Protein AF-A0A165WH04-F1 (afdb_monomer_lite)

Foldseek 3Di:
DCPDDDDDDDPVPDDDDDDDDCPADDCVDDDNVSNLLVCLVRPPDDPDSCVSDPPPDDPPD

Sequence (61 aa):
YKTHRIRLLSEDKEKIPNFVGGILPRRDKGDHEEYCRTMLTLFKPWTNPMSLKLPAQSWED

pLDDT: mean 82.28, std 7.39, range [54.91, 91.88]

Secondary structure (DSSP, 8-state):
-------PPPGGG-------SS-SPBTTBS-HHHHHHHHHHHHS--SSGGGTS-TT--S--

Radius of gyration: 15.93 Å; chains: 1; bounding box: 44×29×35 Å

Structure (mmCIF, N/CA/C/O backbone):
data_AF-A0A165WH04-F1
#
_entry.id   AF-A0A165WH04-F1
#
loop_
_atom_site.group_PDB
_atom_site.id
_atom_site.type_symbol
_atom_site.label_atom_id
_atom_site.label_alt_id
_atom_site.label_comp_id
_atom_site.label_asym_id
_atom_site.label_entity_id
_atom_site.label_seq_id
_atom_site.pdbx_PDB_ins_code
_atom_site.Cartn_x
_atom_site.Cartn_y
_atom_site.Cartn_z
_atom_site.occupancy
_atom_site.B_iso_or_equiv
_atom_site.auth_seq_id
_atom_site.auth_comp_id
_atom_site.auth_asym_id
_atom_site.auth_atom_id
_atom_site.pdbx_PDB_model_num
ATOM 1 N N . TYR A 1 1 ? -26.186 15.169 11.882 1.00 54.91 1 TYR A N 1
ATOM 2 C CA . TYR A 1 1 ? -26.016 13.723 12.139 1.00 54.91 1 TYR A CA 1
ATOM 3 C C . TYR A 1 1 ? -24.540 13.350 12.029 1.00 54.91 1 TYR A C 1
ATOM 5 O O . TYR A 1 1 ? -23.932 13.680 11.022 1.00 54.91 1 TYR A O 1
ATOM 13 N N . LYS A 1 2 ? -23.949 12.709 13.051 1.00 63.62 2 LYS A N 1
ATOM 14 C CA . LYS A 1 2 ? -22.573 12.164 13.021 1.00 63.62 2 LYS A CA 1
ATOM 15 C C . LYS A 1 2 ? -22.648 10.636 12.926 1.00 63.62 2 LYS A C 1
ATOM 17 O O . LYS A 1 2 ? -22.707 9.960 13.945 1.00 63.62 2 LYS A O 1
ATOM 22 N N . THR A 1 3 ? -22.717 10.104 11.708 1.00 84.50 3 THR A N 1
ATOM 23 C CA . THR A 1 3 ? -22.868 8.656 11.449 1.00 84.50 3 THR A CA 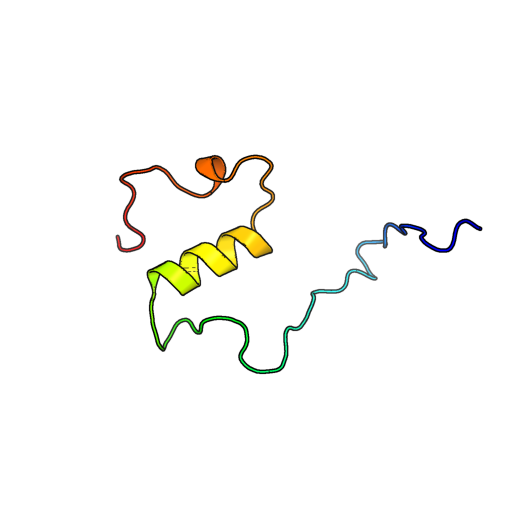1
ATOM 24 C C . THR A 1 3 ? -21.540 7.898 11.390 1.00 84.50 3 THR A C 1
ATOM 26 O O . THR A 1 3 ? -21.532 6.674 11.475 1.00 84.50 3 THR A O 1
ATOM 29 N N . HIS A 1 4 ? -20.412 8.603 11.303 1.00 82.25 4 HIS A N 1
ATOM 30 C CA . HIS A 1 4 ? -19.085 8.001 11.213 1.00 82.25 4 HIS A CA 1
ATOM 31 C C . HIS A 1 4 ? -18.372 8.125 12.561 1.00 82.25 4 HIS A C 1
ATOM 33 O O . HIS A 1 4 ? -18.180 9.229 13.071 1.00 82.25 4 HIS A O 1
ATOM 39 N N . ARG A 1 5 ? -17.990 6.986 13.145 1.00 81.38 5 ARG A N 1
ATOM 40 C CA . ARG A 1 5 ? -17.164 6.917 14.355 1.00 81.38 5 ARG A CA 1
ATOM 41 C C . ARG A 1 5 ? -16.000 5.964 14.125 1.00 81.38 5 ARG A C 1
ATOM 43 O O . ARG A 1 5 ? -16.196 4.880 13.580 1.00 81.38 5 ARG A O 1
ATOM 50 N N . ILE A 1 6 ? -14.817 6.363 14.572 1.00 84.19 6 ILE A N 1
ATOM 51 C CA . ILE A 1 6 ? -13.617 5.524 14.569 1.00 84.19 6 ILE A CA 1
ATOM 52 C C . ILE A 1 6 ? -13.557 4.800 15.916 1.00 84.19 6 ILE A C 1
ATOM 54 O O . ILE A 1 6 ? -13.860 5.388 16.955 1.00 84.19 6 ILE A O 1
ATOM 58 N N . ARG A 1 7 ? -13.208 3.512 15.901 1.00 83.94 7 ARG A N 1
ATOM 59 C CA . ARG A 1 7 ? -12.930 2.725 17.108 1.00 83.94 7 ARG A CA 1
ATOM 60 C C . ARG A 1 7 ? -11.548 2.112 16.966 1.00 83.94 7 ARG A C 1
ATOM 62 O O . ARG A 1 7 ? -11.312 1.408 15.989 1.00 83.94 7 ARG A O 1
ATOM 69 N N . LEU A 1 8 ? -10.682 2.371 17.938 1.00 88.38 8 LEU A N 1
ATOM 70 C CA . LEU A 1 8 ? -9.428 1.646 18.082 1.00 88.38 8 LEU A CA 1
ATOM 71 C C . LEU A 1 8 ? -9.740 0.304 18.753 1.00 88.38 8 LEU A C 1
ATOM 73 O O . LEU A 1 8 ? -10.439 0.272 19.769 1.00 88.38 8 LEU A O 1
ATOM 77 N N . LEU A 1 9 ? -9.314 -0.793 18.132 1.00 85.69 9 LEU A N 1
ATOM 78 C CA . LEU A 1 9 ? -9.483 -2.139 18.674 1.00 85.69 9 LEU A CA 1
ATOM 79 C C . LEU A 1 9 ? -8.258 -2.486 19.523 1.00 85.69 9 LEU A C 1
ATOM 81 O O . LEU A 1 9 ? -7.170 -1.983 19.267 1.00 85.69 9 LEU A O 1
ATOM 85 N N . SER A 1 10 ? -8.457 -3.313 20.544 1.00 91.88 10 SER A N 1
ATOM 86 C CA . SER A 1 10 ? -7.362 -3.936 21.281 1.00 91.88 10 SER A CA 1
ATOM 87 C C . SER A 1 10 ? -6.676 -4.997 20.412 1.00 91.88 10 SER A C 1
ATOM 89 O O . SER A 1 10 ? -7.309 -5.532 19.499 1.00 91.88 10 SER A O 1
ATOM 91 N N . GLU A 1 11 ? -5.408 -5.300 20.700 1.00 88.44 11 GLU A N 1
ATOM 92 C CA . GLU A 1 11 ? -4.583 -6.231 19.908 1.00 88.44 11 GLU A CA 1
ATOM 93 C C . GLU A 1 11 ? -5.247 -7.610 19.734 1.00 88.44 11 GLU A C 1
ATOM 95 O O . GLU A 1 11 ? -5.272 -8.165 18.640 1.00 88.44 11 GLU A O 1
ATOM 100 N N . ASP A 1 12 ? -5.916 -8.125 20.774 1.00 91.75 12 ASP A N 1
ATOM 101 C CA . ASP A 1 12 ? -6.665 -9.394 20.746 1.00 91.75 12 ASP A CA 1
ATOM 102 C C . ASP A 1 12 ? -7.861 -9.397 19.775 1.00 91.75 12 ASP A C 1
ATOM 104 O O . ASP A 1 12 ? -8.411 -10.451 19.450 1.00 91.75 12 ASP A O 1
ATOM 108 N N . LYS A 1 13 ? -8.287 -8.215 19.319 1.00 90.00 13 LYS A N 1
ATOM 109 C CA . LYS A 1 13 ? -9.409 -8.007 18.393 1.00 90.00 13 LYS A CA 1
ATOM 110 C C . LYS A 1 13 ? -8.962 -7.389 17.079 1.00 90.00 13 LYS A C 1
ATOM 112 O O . LYS A 1 13 ? -9.821 -6.939 16.311 1.00 90.00 13 LYS A O 1
ATOM 117 N N . GLU A 1 14 ? -7.659 -7.343 16.819 1.00 84.31 14 GLU A N 1
ATOM 118 C CA . GLU A 1 14 ? -7.147 -6.883 15.541 1.00 84.31 14 GLU A CA 1
ATOM 119 C C . GLU A 1 14 ? -7.715 -7.721 14.400 1.00 84.31 14 GLU A C 1
ATOM 121 O O . GLU A 1 14 ? -7.889 -8.939 14.479 1.00 84.31 14 GLU A O 1
ATOM 126 N N . LYS A 1 15 ? -8.065 -7.028 13.321 1.00 80.62 15 LYS A N 1
ATOM 127 C CA . LYS A 1 15 ? -8.596 -7.645 12.113 1.00 80.62 15 LYS A CA 1
ATOM 128 C C . LYS A 1 15 ? -7.670 -7.301 10.971 1.00 80.62 15 LYS A C 1
ATOM 130 O O . LYS A 1 15 ? -7.488 -6.125 10.670 1.00 80.62 15 LYS A O 1
ATOM 135 N N . ILE A 1 16 ? -7.158 -8.329 10.306 1.00 77.69 16 ILE A N 1
ATOM 136 C CA . ILE A 1 16 ? -6.444 -8.171 9.044 1.00 77.69 16 ILE A CA 1
ATOM 137 C C . ILE A 1 16 ? -7.483 -8.157 7.918 1.00 77.69 16 ILE A C 1
ATOM 139 O O . ILE A 1 16 ? -8.259 -9.112 7.799 1.00 77.69 16 ILE A O 1
ATOM 143 N N . PRO A 1 17 ? -7.557 -7.091 7.105 1.00 77.56 17 PRO A N 1
ATOM 144 C CA . PRO A 1 17 ? -8.421 -7.078 5.935 1.00 77.56 17 PRO A CA 1
ATOM 145 C C . PRO A 1 17 ? -8.080 -8.238 4.991 1.00 77.56 17 PRO A C 1
ATOM 147 O O . PRO A 1 17 ? -6.931 -8.397 4.586 1.00 77.56 17 PRO A O 1
ATOM 150 N N . ASN A 1 18 ? -9.086 -9.038 4.629 1.00 78.88 18 ASN A N 1
ATOM 151 C CA . ASN A 1 18 ? -8.962 -10.065 3.599 1.00 78.88 18 ASN A CA 1
ATOM 152 C C . ASN A 1 18 ? -9.621 -9.568 2.308 1.00 78.88 18 ASN A C 1
ATOM 154 O O . ASN A 1 18 ? -10.845 -9.435 2.239 1.00 78.88 18 ASN A O 1
ATOM 158 N N . PHE A 1 19 ? -8.810 -9.274 1.298 1.00 79.56 19 PHE A N 1
ATOM 159 C CA . PHE A 1 19 ? -9.280 -8.758 0.017 1.00 79.56 19 PHE A CA 1
ATOM 160 C C . PHE A 1 19 ? -9.677 -9.918 -0.903 1.00 79.56 19 PHE A C 1
ATOM 162 O O . PHE A 1 19 ? -8.837 -10.712 -1.321 1.00 79.56 19 PHE A O 1
ATOM 169 N N . VAL A 1 20 ? -10.964 -10.011 -1.241 1.00 80.12 20 VAL A N 1
ATOM 170 C CA . VAL A 1 20 ? -11.524 -11.062 -2.107 1.00 80.12 20 VAL A CA 1
ATOM 171 C C . VAL A 1 20 ? -11.879 -10.466 -3.473 1.00 80.12 20 VAL A C 1
ATOM 173 O O . VAL A 1 20 ? -12.281 -9.309 -3.553 1.00 80.12 20 VAL A O 1
ATOM 176 N N . GLY A 1 21 ? -11.745 -11.246 -4.552 1.00 80.12 21 GLY A N 1
ATOM 177 C CA . GLY A 1 21 ? -12.198 -10.852 -5.898 1.00 80.12 21 GLY A CA 1
ATOM 178 C C . GLY A 1 21 ? -11.097 -10.560 -6.922 1.00 80.12 21 GLY A C 1
ATOM 179 O O . GLY A 1 21 ? -11.392 -10.014 -7.976 1.00 80.12 21 GLY A O 1
ATOM 180 N N . GLY A 1 22 ? -9.837 -10.913 -6.639 1.00 74.94 22 GLY A N 1
ATOM 181 C CA . GLY A 1 22 ? -8.740 -10.793 -7.613 1.00 74.94 22 GLY A CA 1
ATOM 18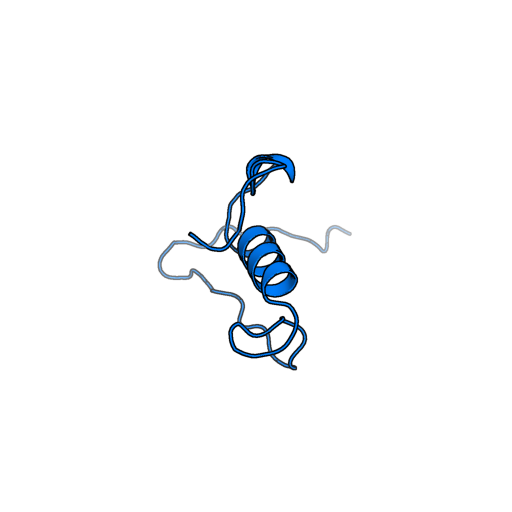2 C C . GLY A 1 22 ? -8.309 -9.358 -7.931 1.00 74.94 22 GLY A C 1
ATOM 183 O O . GLY A 1 22 ? -7.576 -9.149 -8.888 1.00 74.94 22 GLY A O 1
ATOM 184 N N . ILE A 1 23 ? -8.751 -8.383 -7.131 1.00 81.06 23 ILE A N 1
ATOM 185 C CA . ILE A 1 23 ? -8.406 -6.962 -7.285 1.00 81.06 23 ILE A CA 1
ATOM 186 C C . ILE A 1 23 ? -6.948 -6.653 -6.934 1.00 81.06 23 ILE A C 1
ATOM 188 O O . ILE A 1 23 ? -6.431 -5.622 -7.349 1.00 81.06 23 ILE A O 1
ATOM 192 N N . LEU A 1 24 ? -6.302 -7.512 -6.137 1.00 88.62 24 LEU A N 1
ATOM 193 C CA . LEU A 1 24 ? -4.899 -7.343 -5.787 1.00 88.62 24 LEU A CA 1
ATOM 194 C C . LEU A 1 24 ? -4.016 -8.082 -6.798 1.00 88.62 24 LEU A C 1
ATOM 196 O O . LEU A 1 24 ? -4.306 -9.245 -7.109 1.00 88.62 24 LEU A O 1
ATOM 200 N N . PRO A 1 25 ? -2.927 -7.446 -7.269 1.00 90.69 25 PRO A N 1
ATOM 201 C CA . PRO A 1 25 ? -1.934 -8.112 -8.096 1.00 90.69 25 PRO A CA 1
ATOM 202 C C . PRO A 1 25 ? -1.372 -9.324 -7.350 1.00 90.69 25 PRO A C 1
ATOM 204 O O . PRO A 1 25 ? -1.255 -9.329 -6.120 1.00 90.69 25 PRO A O 1
ATOM 207 N N . ARG A 1 26 ? -1.040 -10.378 -8.097 1.00 87.19 26 ARG A N 1
ATOM 208 C CA . ARG A 1 26 ? -0.483 -11.606 -7.526 1.00 87.19 26 ARG A CA 1
ATOM 209 C C . ARG A 1 26 ? 1.026 -11.620 -7.683 1.00 87.19 26 ARG A C 1
ATOM 211 O O . ARG A 1 26 ? 1.552 -11.189 -8.698 1.00 87.19 26 ARG A O 1
ATOM 218 N N . ARG A 1 27 ? 1.720 -12.200 -6.705 1.00 86.81 27 ARG A N 1
ATOM 219 C CA . ARG A 1 27 ? 3.182 -12.326 -6.741 1.00 86.81 27 ARG A CA 1
ATOM 220 C C . ARG A 1 27 ? 3.681 -13.142 -7.935 1.00 86.81 27 ARG A C 1
ATOM 222 O O . ARG A 1 27 ? 4.743 -12.854 -8.468 1.00 86.81 27 ARG A O 1
ATOM 229 N N . ASP A 1 28 ? 2.946 -14.190 -8.294 1.00 88.19 28 ASP A N 1
ATOM 230 C CA . ASP A 1 28 ? 3.332 -15.188 -9.293 1.00 88.19 28 ASP A CA 1
ATOM 231 C C . ASP A 1 28 ? 2.863 -14.844 -10.714 1.00 88.19 28 ASP A C 1
ATOM 233 O O . ASP A 1 28 ? 3.168 -15.584 -11.648 1.00 88.19 28 ASP A O 1
ATOM 237 N N . LYS A 1 29 ? 2.072 -13.774 -10.893 1.00 85.88 29 LYS A N 1
ATOM 238 C CA . LYS A 1 29 ? 1.398 -13.465 -12.162 1.00 85.88 29 LYS A CA 1
ATOM 239 C C . LYS A 1 29 ? 1.212 -11.967 -12.368 1.00 85.88 29 LYS A C 1
ATOM 241 O O . LYS A 1 29 ? 0.685 -11.292 -11.491 1.00 85.88 29 LYS A O 1
ATOM 246 N N . GLY A 1 30 ? 1.470 -11.509 -13.590 1.00 87.19 30 GLY A N 1
ATOM 247 C CA . GLY A 1 30 ? 1.325 -10.104 -13.972 1.00 87.19 30 GLY A CA 1
ATOM 248 C C . GLY A 1 30 ? 2.609 -9.316 -13.729 1.00 87.19 30 GLY A C 1
ATOM 249 O O . GLY A 1 30 ? 3.697 -9.886 -13.779 1.00 87.19 30 GLY A O 1
ATOM 250 N N . ASP A 1 31 ? 2.470 -8.013 -13.497 1.00 89.69 31 ASP A N 1
ATOM 251 C CA . ASP A 1 31 ? 3.595 -7.114 -13.249 1.00 89.69 31 ASP A CA 1
ATOM 252 C C . ASP A 1 31 ? 4.087 -7.245 -11.794 1.00 89.69 31 ASP A C 1
ATOM 254 O O . ASP A 1 31 ? 3.361 -6.983 -10.827 1.00 89.69 31 ASP A O 1
ATOM 258 N N . HIS A 1 32 ? 5.343 -7.667 -11.638 1.00 88.44 32 HIS A N 1
ATOM 259 C CA . HIS A 1 32 ? 5.978 -7.836 -10.335 1.00 88.44 32 HIS A CA 1
ATOM 260 C C . HIS A 1 32 ? 6.176 -6.503 -9.600 1.00 88.44 32 HIS A C 1
ATOM 262 O O . HIS A 1 32 ? 6.055 -6.430 -8.374 1.00 88.44 32 HIS A O 1
ATOM 268 N N . GLU A 1 33 ? 6.451 -5.430 -10.335 1.00 88.38 33 GLU A N 1
ATOM 269 C CA . GLU A 1 33 ? 6.616 -4.106 -9.759 1.00 88.38 33 GLU A CA 1
ATOM 270 C C . GLU A 1 33 ? 5.280 -3.555 -9.248 1.00 88.38 33 GLU A C 1
ATOM 272 O O . GLU A 1 33 ? 5.233 -2.979 -8.156 1.00 88.38 33 GLU A O 1
ATOM 277 N N . GLU A 1 34 ? 4.188 -3.784 -9.980 1.00 89.69 34 GLU A N 1
ATOM 278 C CA . GLU A 1 34 ? 2.839 -3.460 -9.510 1.00 89.69 34 GLU A CA 1
ATOM 279 C C . GLU A 1 34 ? 2.517 -4.209 -8.210 1.00 89.69 34 GLU A C 1
ATOM 281 O O . GLU A 1 34 ? 2.103 -3.585 -7.230 1.00 89.69 34 GLU A O 1
ATOM 286 N N . TYR A 1 35 ? 2.814 -5.514 -8.145 1.00 90.44 35 TYR A N 1
ATOM 287 C CA . TYR A 1 35 ? 2.669 -6.307 -6.922 1.00 90.44 35 TYR A CA 1
ATOM 288 C C . TYR A 1 35 ? 3.413 -5.689 -5.728 1.00 90.44 35 TYR A C 1
ATOM 290 O O . TYR A 1 35 ? 2.808 -5.436 -4.681 1.00 90.44 35 TYR A O 1
ATOM 298 N N . CYS A 1 36 ? 4.707 -5.401 -5.883 1.00 88.56 36 CYS A N 1
ATOM 299 C CA . CYS A 1 36 ? 5.537 -4.841 -4.816 1.00 88.56 36 CYS A CA 1
ATOM 300 C C . CYS A 1 36 ? 5.028 -3.474 -4.340 1.00 88.56 36 CYS A C 1
ATOM 302 O O . CYS A 1 36 ? 4.919 -3.238 -3.131 1.00 88.56 36 CYS A O 1
ATOM 304 N N . ARG A 1 37 ? 4.656 -2.587 -5.273 1.00 88.44 37 ARG A N 1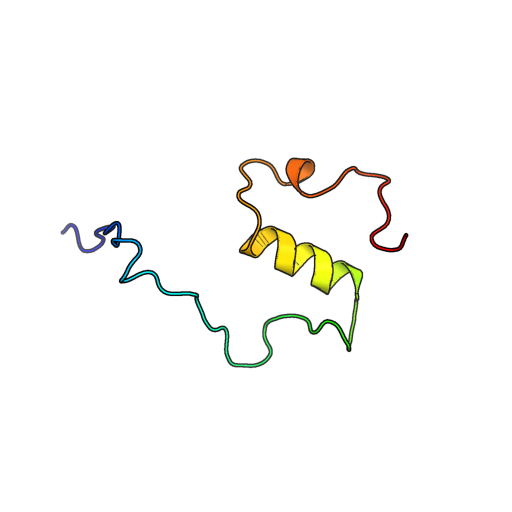
ATOM 305 C CA . ARG A 1 37 ? 4.088 -1.270 -4.951 1.00 88.44 37 ARG A CA 1
ATOM 306 C C . ARG A 1 37 ? 2.781 -1.409 -4.172 1.00 88.44 37 ARG A C 1
ATOM 308 O O . ARG A 1 37 ? 2.645 -0.785 -3.121 1.00 88.44 37 ARG A O 1
ATOM 315 N N . THR A 1 38 ? 1.855 -2.259 -4.624 1.00 89.88 38 THR A N 1
ATOM 316 C CA . THR A 1 38 ? 0.570 -2.463 -3.940 1.00 89.88 38 THR A CA 1
ATOM 317 C C . THR A 1 38 ? 0.754 -3.002 -2.524 1.00 89.88 38 THR A C 1
ATOM 319 O O . THR 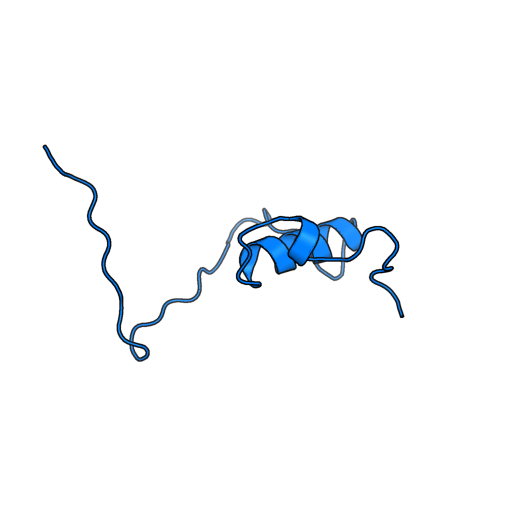A 1 38 ? 0.146 -2.474 -1.592 1.00 89.88 38 THR A O 1
ATOM 322 N N . MET A 1 39 ? 1.613 -4.008 -2.326 1.00 88.94 39 MET A N 1
ATOM 323 C CA . MET A 1 39 ? 1.852 -4.564 -0.989 1.00 88.94 39 MET A CA 1
ATOM 324 C C . MET A 1 39 ? 2.463 -3.526 -0.038 1.00 88.94 39 MET A C 1
ATOM 326 O O . MET A 1 39 ? 2.049 -3.433 1.116 1.00 88.94 39 MET A O 1
ATOM 330 N N . LEU A 1 40 ? 3.391 -2.688 -0.508 1.00 86.56 40 LEU A N 1
ATOM 331 C CA . LEU A 1 40 ? 3.963 -1.618 0.314 1.00 86.56 40 LEU A CA 1
ATOM 332 C C . LEU A 1 40 ? 2.943 -0.551 0.692 1.00 86.56 40 LEU A C 1
ATOM 334 O O . LEU A 1 40 ? 2.907 -0.133 1.847 1.00 86.56 40 LEU A O 1
ATOM 338 N N . THR A 1 41 ? 2.103 -0.130 -0.251 1.00 84.94 41 THR A N 1
ATOM 339 C CA . THR A 1 41 ? 1.044 0.844 0.026 1.00 84.94 41 THR A CA 1
ATOM 340 C C . THR A 1 41 ? 0.071 0.344 1.094 1.00 84.94 41 THR A C 1
ATOM 342 O O . THR A 1 41 ? -0.409 1.152 1.887 1.00 84.94 41 THR A O 1
ATOM 345 N N . LEU A 1 42 ? -0.214 -0.961 1.123 1.00 85.25 42 LEU A N 1
ATOM 346 C CA . LEU A 1 42 ? -1.152 -1.560 2.074 1.00 85.25 42 LEU A CA 1
ATOM 347 C C . LEU A 1 42 ? -0.531 -1.844 3.444 1.00 85.25 42 LEU A C 1
ATOM 349 O O . LEU A 1 42 ? -1.193 -1.639 4.459 1.00 85.25 42 LEU A O 1
ATOM 353 N N . PHE A 1 43 ? 0.708 -2.341 3.480 1.00 82.12 43 PHE A N 1
ATOM 354 C CA . PHE A 1 43 ? 1.278 -2.934 4.694 1.00 82.12 43 PHE A CA 1
ATOM 355 C C . PHE A 1 43 ? 2.399 -2.123 5.340 1.00 82.12 43 PHE A C 1
ATOM 357 O O . PHE A 1 43 ? 2.721 -2.365 6.503 1.00 82.12 43 PHE A O 1
ATOM 364 N N . LYS A 1 44 ? 2.994 -1.151 4.643 1.00 79.75 44 LYS A N 1
ATOM 365 C CA . LYS A 1 44 ? 3.983 -0.255 5.250 1.00 79.75 44 LYS A CA 1
ATOM 366 C C . LYS A 1 44 ? 3.265 0.989 5.769 1.00 79.75 44 LYS A C 1
ATOM 368 O O . LYS A 1 44 ? 2.567 1.630 4.998 1.00 79.75 44 LYS A O 1
ATOM 373 N N . PRO A 1 45 ? 3.432 1.401 7.030 1.00 76.06 45 PRO A N 1
ATOM 374 C CA . PRO A 1 45 ? 2.982 2.721 7.453 1.00 76.06 45 PRO A CA 1
ATOM 375 C C . PRO A 1 45 ? 3.729 3.796 6.651 1.00 76.06 45 PRO A C 1
ATOM 377 O O . PRO A 1 45 ? 4.957 3.880 6.714 1.00 76.06 45 PRO A O 1
ATOM 380 N N . TRP A 1 46 ? 3.009 4.606 5.875 1.00 78.69 46 TRP A N 1
ATOM 381 C CA . TRP A 1 46 ? 3.611 5.670 5.074 1.00 78.69 46 TRP A CA 1
ATOM 382 C C . TRP A 1 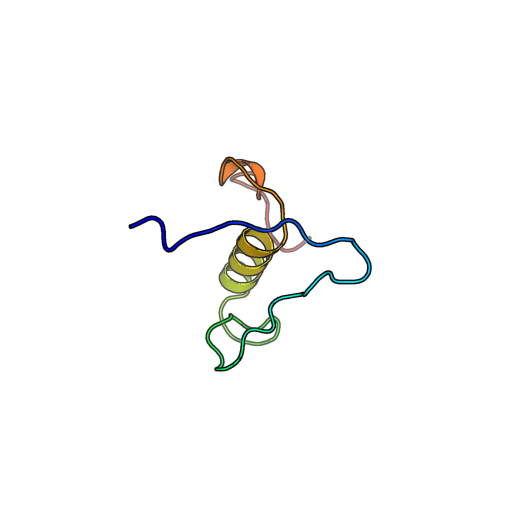46 ? 2.799 6.959 5.157 1.00 78.69 46 TRP A C 1
ATOM 384 O O . TRP A 1 46 ? 1.574 6.962 5.104 1.00 78.69 46 TRP A O 1
ATOM 394 N N . THR A 1 47 ? 3.512 8.074 5.285 1.00 77.94 47 THR A N 1
ATOM 395 C CA . THR A 1 47 ? 2.960 9.434 5.187 1.00 77.94 47 THR A CA 1
ATOM 396 C C . THR A 1 47 ? 3.362 10.114 3.878 1.00 77.94 47 THR A C 1
ATOM 398 O O . THR A 1 47 ? 2.738 11.090 3.476 1.00 77.94 47 THR A O 1
ATOM 401 N N . ASN A 1 48 ? 4.389 9.591 3.198 1.00 78.19 48 ASN A N 1
ATOM 402 C CA . ASN A 1 48 ? 4.895 10.074 1.918 1.00 78.19 48 ASN A CA 1
ATOM 403 C C . ASN A 1 48 ? 5.220 8.867 1.014 1.00 78.19 48 ASN A C 1
ATOM 405 O O . ASN A 1 48 ? 5.964 7.993 1.456 1.00 78.19 48 ASN A O 1
ATOM 409 N N . PRO A 1 49 ? 4.734 8.807 -0.240 1.00 74.56 49 PRO A N 1
ATOM 410 C CA . PRO A 1 49 ? 5.048 7.714 -1.165 1.00 74.56 49 PRO A CA 1
ATOM 411 C C . PRO A 1 49 ? 6.553 7.481 -1.361 1.00 74.56 49 PRO A C 1
ATOM 413 O O . PRO A 1 49 ? 6.990 6.345 -1.523 1.00 74.56 49 PRO A O 1
ATOM 416 N N . MET A 1 50 ? 7.365 8.537 -1.270 1.00 82.62 50 MET A N 1
ATOM 417 C CA . MET A 1 50 ? 8.822 8.460 -1.407 1.00 82.62 50 MET A CA 1
ATOM 418 C C . MET A 1 50 ? 9.507 7.740 -0.235 1.00 82.62 50 MET A C 1
ATOM 420 O O . MET A 1 50 ? 10.679 7.393 -0.341 1.00 82.62 50 MET A O 1
ATOM 424 N N . SER A 1 51 ? 8.807 7.485 0.880 1.00 82.81 51 SER A N 1
ATOM 425 C CA . SER A 1 51 ? 9.337 6.654 1.972 1.00 82.81 51 SER A CA 1
ATOM 426 C C . SER A 1 51 ? 9.144 5.154 1.728 1.00 82.81 51 SER A C 1
ATOM 428 O O . SER A 1 51 ? 9.678 4.326 2.475 1.00 82.81 51 SER A O 1
ATOM 430 N N . LEU A 1 52 ? 8.390 4.770 0.692 1.00 82.75 52 LEU A N 1
ATOM 431 C CA . LEU A 1 52 ? 8.149 3.368 0.361 1.00 82.75 52 LEU A CA 1
ATOM 432 C C . LEU A 1 52 ? 9.367 2.727 -0.317 1.00 82.75 52 LEU A C 1
ATOM 434 O O . LEU A 1 52 ? 9.703 1.599 0.043 1.00 82.75 52 LEU A O 1
ATOM 438 N N . LYS A 1 53 ? 10.046 3.457 -1.217 1.00 81.81 53 LYS A N 1
ATOM 439 C CA . LYS A 1 53 ? 11.211 3.008 -2.003 1.00 81.81 53 LYS A CA 1
ATOM 440 C C . LYS A 1 53 ? 12.095 4.189 -2.427 1.00 81.81 53 LYS A C 1
ATOM 442 O O . LYS A 1 53 ? 11.569 5.274 -2.668 1.00 81.81 53 LYS A O 1
ATOM 447 N N . LEU A 1 54 ? 13.403 3.975 -2.605 1.00 82.62 54 LEU A N 1
ATOM 448 C CA . LEU A 1 54 ? 14.265 4.956 -3.282 1.00 82.62 54 LEU A CA 1
ATOM 449 C C . LEU A 1 54 ? 13.999 4.988 -4.803 1.00 82.62 54 LEU A C 1
ATOM 451 O O . LEU A 1 54 ? 13.689 3.942 -5.375 1.00 82.62 54 LEU A O 1
ATOM 455 N N . PRO A 1 55 ? 14.191 6.137 -5.488 1.00 80.69 55 PRO A N 1
ATOM 456 C CA . PRO A 1 55 ? 13.886 6.273 -6.918 1.00 80.69 55 PRO A CA 1
ATOM 457 C C . PRO A 1 55 ? 14.605 5.280 -7.840 1.00 80.69 55 PRO A C 1
ATOM 459 O O . PRO A 1 55 ? 14.028 4.834 -8.822 1.00 80.69 55 PRO A O 1
ATOM 462 N N . ALA A 1 56 ? 15.856 4.937 -7.528 1.00 81.75 56 ALA A N 1
ATOM 463 C CA . ALA A 1 56 ? 16.688 4.044 -8.339 1.00 81.75 56 ALA A CA 1
ATOM 464 C C . ALA A 1 56 ? 16.807 2.629 -7.753 1.00 81.75 56 ALA A C 1
ATOM 466 O O . ALA A 1 56 ? 17.579 1.815 -8.251 1.00 81.75 56 ALA A O 1
ATOM 467 N N . GLN A 1 57 ? 16.087 2.333 -6.670 1.00 81.88 57 GLN A N 1
ATOM 468 C CA . GLN A 1 57 ? 16.122 0.999 -6.091 1.00 81.88 57 GLN A CA 1
ATOM 469 C C . GLN A 1 57 ? 15.368 0.047 -7.020 1.00 81.88 57 GLN A C 1
ATOM 471 O O . GLN A 1 57 ? 14.276 0.360 -7.489 1.00 81.88 57 GLN A O 1
ATOM 476 N N . SER A 1 58 ? 15.959 -1.110 -7.278 1.00 76.06 58 SER A N 1
ATOM 477 C CA . SER A 1 58 ? 15.340 -2.258 -7.938 1.00 76.06 58 SER A CA 1
ATOM 478 C C . SER A 1 58 ? 14.526 -3.069 -6.914 1.00 76.06 58 SER A C 1
ATOM 480 O O . SER A 1 58 ? 14.777 -2.968 -5.716 1.00 76.06 58 SER A O 1
ATOM 482 N N . TRP A 1 59 ? 13.480 -3.784 -7.347 1.00 72.38 59 TRP A N 1
ATOM 483 C CA . TRP A 1 59 ? 12.778 -4.748 -6.471 1.00 72.38 59 TRP A CA 1
ATOM 484 C C . TRP A 1 59 ? 13.440 -6.130 -6.470 1.00 72.38 59 TRP A C 1
ATOM 486 O O . TRP A 1 59 ? 13.135 -6.946 -5.606 1.00 72.38 59 TRP A O 1
A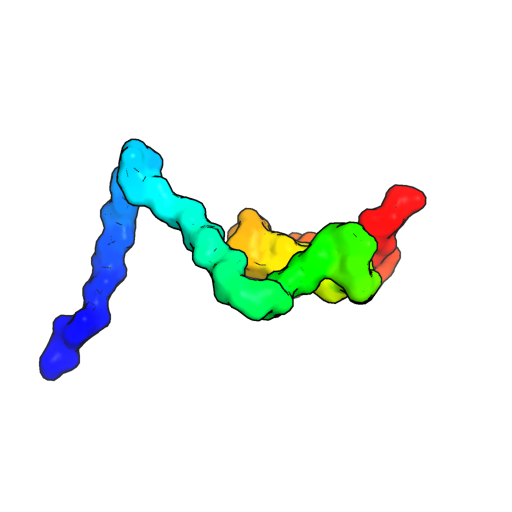TOM 496 N N . GLU A 1 60 ? 14.316 -6.365 -7.441 1.00 68.62 60 GLU A N 1
ATOM 497 C CA . GLU A 1 60 ? 15.157 -7.549 -7.559 1.00 68.62 60 GLU A CA 1
ATOM 498 C C . GLU A 1 60 ? 16.533 -7.223 -6.962 1.00 68.62 60 GLU A C 1
ATOM 500 O O . GLU A 1 60 ? 17.009 -6.090 -7.123 1.00 68.62 60 GLU A O 1
ATOM 505 N N . ASP A 1 61 ? 17.114 -8.182 -6.239 1.00 57.97 61 ASP A N 1
ATOM 506 C CA . ASP A 1 61 ? 18.467 -8.078 -5.671 1.00 57.97 61 ASP A CA 1
ATOM 507 C C . ASP A 1 61 ? 19.548 -8.003 -6.763 1.00 57.97 61 ASP A C 1
ATOM 509 O O . ASP A 1 61 ? 19.437 -8.747 -7.768 1.00 57.97 61 ASP A O 1
#